Protein AF-A0A6H1WTW7-F1 (afdb_monomer)

Nearest PDB structures (foldseek):
  8t75-assembly1_B  TM=7.611E-01  e=1.554E-01  Homo sapiens
  8dgs-assembly1_A  TM=6.686E-01  e=1.355E-01  Homo sapiens
  7jhp-assembly1_C  TM=7.718E-01  e=4.331E-01  Homo sapiens
  7mfd-assembly1_A  TM=7.334E-01  e=3.778E-01  Homo sapiens
  7dg2-assembly1_A  TM=7.012E-01  e=8.011E-01  Xenopus laevis

Foldseek 3Di:
DPPCPVPPQWAFAAQPVVRDTDRTWGADPPPRHTHHPVCCVVVVVQQDPPSPDGHDNVPPPVVPD

Organism: NCBI:txid2047767

Mean predicted aligned error: 9.09 Å

Solvent-accessible surface area (backbone atoms only — not comparable to full-atom values): 4115 Å² total; per-residue (Å²): 131,87,79,78,70,80,72,66,62,59,41,63,40,59,13,71,79,82,65,48,76,34,76,52,17,41,49,41,89,85,83,60,52,30,39,28,61,66,58,48,67,75,44,30,80,68,32,19,91,73,84,77,51,84,42,55,70,93,68,67,62,74,89,76,116

Sequence (65 aa):
MPNLKRAKKYASGRCEFCGEERPLVWRCRRCGFTVCQVCLSRDQKYFSCNAITWVCPNCLNWETL

InterPro domains:
  IPR011011 Zinc finger, FYVE/PHD-type [SSF57903] (8-60)

Radius of gyration: 12.53 Å; Cα contacts (8 Å, |Δi|>4): 84; chains: 1; bounding box: 37×22×30 Å

pLDDT: mean 72.85, std 13.21, range [44.91, 89.19]

Secondary structure (DSSP, 8-state):
--------SEEEEE-TTT--EEEEEEE-TTT--EEEHHHHHHTHHHHBSSSSSB--GGG--GGG-

Structure (mmCIF, N/CA/C/O backbone):
data_AF-A0A6H1WTW7-F1
#
_entry.id   AF-A0A6H1WTW7-F1
#
loop_
_atom_site.group_PDB
_atom_site.id
_atom_site.type_symbol
_atom_site.label_atom_id
_atom_site.label_alt_id
_atom_site.label_comp_id
_atom_site.label_asym_id
_atom_site.label_entity_id
_atom_site.label_seq_id
_atom_site.pdbx_PDB_ins_code
_atom_site.Cartn_x
_atom_site.Cartn_y
_atom_site.Cartn_z
_atom_site.occupancy
_atom_site.B_iso_or_equiv
_atom_site.auth_seq_id
_atom_site.auth_comp_id
_atom_site.auth_asym_id
_atom_site.auth_atom_id
_atom_site.pdbx_PDB_model_num
ATOM 1 N N . MET A 1 1 ? -26.673 -7.441 -10.134 1.00 44.91 1 MET A N 1
ATOM 2 C CA . MET A 1 1 ? -25.748 -6.323 -10.429 1.00 44.91 1 MET A CA 1
ATOM 3 C C . MET A 1 1 ? -24.859 -6.114 -9.211 1.00 44.91 1 MET A C 1
ATOM 5 O O . MET A 1 1 ? -25.407 -5.782 -8.164 1.00 44.91 1 MET A O 1
ATOM 9 N N . PRO A 1 2 ? -23.545 -6.402 -9.249 1.00 51.38 2 PRO A N 1
ATOM 10 C CA . PRO A 1 2 ? -22.723 -6.236 -8.060 1.00 51.38 2 PRO A CA 1
ATOM 11 C C . PRO A 1 2 ? -22.564 -4.738 -7.787 1.00 51.38 2 PRO A C 1
ATOM 13 O O . PRO A 1 2 ? -21.995 -3.996 -8.583 1.00 51.38 2 PRO A O 1
ATOM 16 N N . ASN A 1 3 ? -23.125 -4.298 -6.661 1.00 49.28 3 ASN A N 1
ATOM 17 C CA . ASN A 1 3 ? -22.958 -2.965 -6.101 1.00 49.28 3 ASN A CA 1
ATOM 18 C C . ASN A 1 3 ? -21.461 -2.692 -5.887 1.00 49.28 3 ASN A C 1
ATOM 20 O O . ASN A 1 3 ? -20.911 -3.054 -4.844 1.00 49.28 3 ASN A O 1
ATOM 24 N N . LEU A 1 4 ? -20.790 -2.046 -6.849 1.00 59.09 4 LEU A N 1
ATOM 25 C CA . LEU A 1 4 ? -19.450 -1.494 -6.649 1.00 59.09 4 LEU A CA 1
ATOM 26 C C . LEU A 1 4 ? -19.557 -0.301 -5.689 1.00 59.09 4 LEU A C 1
ATOM 28 O O . LEU A 1 4 ? -19.459 0.863 -6.076 1.00 59.09 4 LEU A O 1
ATOM 32 N N . LYS A 1 5 ? -19.730 -0.589 -4.395 1.00 55.47 5 LYS A N 1
ATOM 33 C CA . LYS A 1 5 ? -19.372 0.358 -3.343 1.00 55.47 5 LYS A CA 1
ATOM 34 C C . LYS A 1 5 ? -17.915 0.720 -3.613 1.00 55.47 5 LYS A C 1
ATOM 36 O O . LYS A 1 5 ? -17.047 -0.149 -3.554 1.00 55.47 5 LYS A O 1
ATOM 41 N N . ARG A 1 6 ? -17.646 1.976 -3.988 1.00 55.03 6 ARG A N 1
ATOM 42 C CA . ARG A 1 6 ? -16.289 2.520 -4.147 1.00 55.03 6 ARG A CA 1
ATOM 43 C C . ARG A 1 6 ? -15.554 2.298 -2.823 1.00 55.03 6 ARG A C 1
ATOM 45 O O . ARG A 1 6 ? -15.635 3.126 -1.923 1.00 55.03 6 ARG A O 1
ATOM 52 N N . ALA A 1 7 ? -14.867 1.166 -2.680 1.00 57.34 7 ALA A N 1
ATOM 53 C CA . ALA A 1 7 ? -14.037 0.898 -1.519 1.00 57.34 7 ALA A CA 1
ATOM 54 C C . ALA A 1 7 ? -12.981 2.004 -1.483 1.00 57.34 7 ALA A C 1
ATOM 56 O O . ALA A 1 7 ? -12.185 2.124 -2.424 1.00 57.34 7 ALA A O 1
ATOM 57 N N . LYS A 1 8 ? -13.039 2.883 -0.475 1.00 56.75 8 LYS A N 1
ATOM 58 C CA . LYS A 1 8 ? -12.070 3.973 -0.327 1.00 56.75 8 LYS A CA 1
ATOM 59 C C . LYS A 1 8 ? -10.671 3.355 -0.415 1.00 56.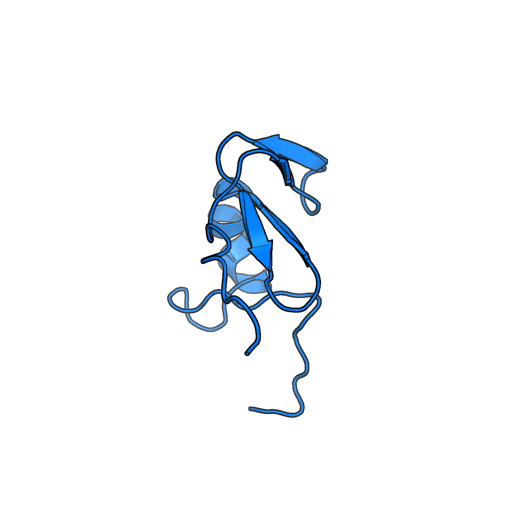75 8 LYS A C 1
ATOM 61 O O . LYS A 1 8 ? -10.380 2.391 0.284 1.00 56.75 8 LYS A O 1
ATOM 66 N N . LYS A 1 9 ? -9.834 3.866 -1.329 1.00 59.34 9 LYS A N 1
ATOM 67 C CA . LYS A 1 9 ? -8.438 3.405 -1.487 1.00 59.34 9 LYS A CA 1
ATOM 68 C C . LYS A 1 9 ? -7.621 3.619 -0.203 1.00 59.34 9 LYS A C 1
ATOM 70 O O . LYS A 1 9 ? -6.635 2.922 0.002 1.00 59.34 9 LYS A O 1
ATOM 75 N N . TYR A 1 10 ? -8.084 4.541 0.639 1.00 66.00 10 TYR A N 1
ATOM 76 C CA . TYR A 1 10 ? -7.476 4.941 1.895 1.00 66.00 10 TYR A CA 1
ATOM 77 C C . TYR A 1 10 ? -8.484 4.766 3.025 1.00 66.00 10 TYR A C 1
ATOM 79 O O . TYR A 1 10 ? -9.620 5.243 2.928 1.00 66.00 10 TYR A O 1
ATOM 87 N N . ALA A 1 11 ? -8.065 4.095 4.086 1.00 72.12 11 ALA A N 1
ATOM 88 C CA . ALA A 1 11 ? -8.812 3.981 5.330 1.00 72.12 11 ALA A CA 1
ATOM 89 C C . ALA A 1 11 ? -7.864 4.236 6.503 1.00 72.12 11 ALA A C 1
ATOM 91 O O . ALA A 1 11 ? -6.651 4.123 6.345 1.00 72.12 11 ALA A O 1
ATOM 92 N N . SER 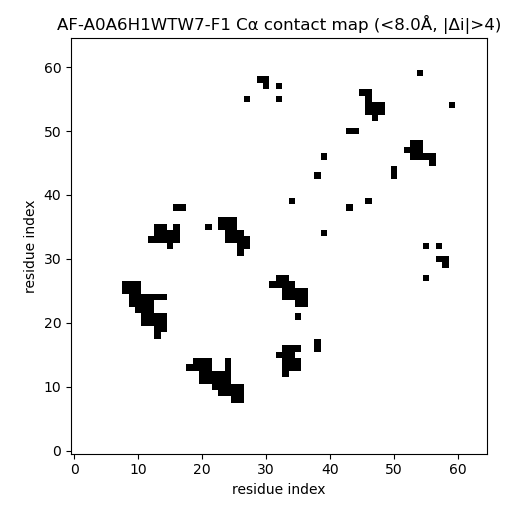A 1 12 ? -8.408 4.563 7.669 1.00 81.56 12 SER A N 1
ATOM 93 C CA . SER A 1 12 ? -7.676 4.400 8.919 1.00 81.56 12 SER A CA 1
ATOM 94 C C . SER A 1 12 ? -7.614 2.913 9.255 1.00 81.56 12 SER A C 1
ATOM 96 O O . SER A 1 12 ? -8.578 2.176 9.037 1.00 81.56 12 SER A O 1
ATOM 98 N N . GLY A 1 13 ? -6.466 2.449 9.732 1.00 85.44 13 GLY A N 1
ATOM 99 C CA . GLY A 1 13 ? -6.296 1.045 10.071 1.00 85.44 13 GLY A CA 1
ATOM 100 C C . GLY A 1 13 ? -4.864 0.679 10.410 1.00 85.44 13 GLY A C 1
ATOM 101 O O . GLY A 1 13 ? -3.951 1.506 10.379 1.00 85.44 13 GLY A O 1
ATOM 102 N N . ARG A 1 14 ? -4.675 -0.596 10.729 1.00 88.38 14 ARG A N 1
ATOM 103 C CA . ARG A 1 14 ? -3.368 -1.164 11.039 1.00 88.38 14 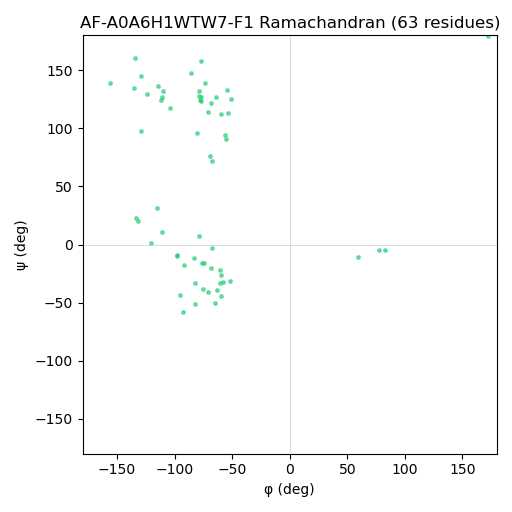ARG A CA 1
ATOM 104 C C . ARG A 1 14 ? -2.586 -1.440 9.759 1.00 88.38 14 ARG A C 1
ATOM 106 O O . ARG A 1 14 ? -3.121 -2.013 8.814 1.00 88.38 14 ARG A O 1
ATOM 113 N N . CYS A 1 15 ? -1.328 -1.024 9.722 1.00 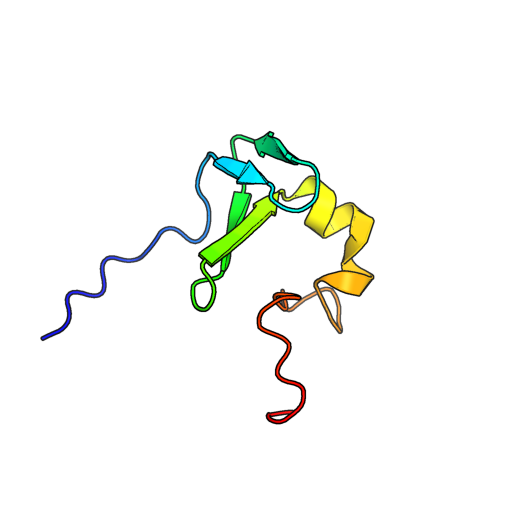88.44 15 CYS A N 1
ATOM 114 C CA . CYS A 1 15 ? -0.373 -1.412 8.694 1.00 88.44 15 CYS A CA 1
ATOM 115 C C . CYS A 1 15 ? 0.105 -2.837 8.982 1.00 88.44 15 CYS A C 1
ATOM 117 O O . CYS A 1 15 ? 0.643 -3.086 10.056 1.00 88.44 15 CYS A O 1
ATOM 119 N N . GLU A 1 16 ? -0.042 -3.762 8.039 1.00 86.19 16 GLU A N 1
ATOM 120 C CA . GLU A 1 16 ? 0.472 -5.129 8.196 1.00 86.19 16 GLU A CA 1
ATOM 121 C C . GLU A 1 16 ? 1.996 -5.208 8.051 1.00 86.19 16 GLU A C 1
ATOM 123 O O . GLU A 1 16 ? 2.601 -6.180 8.485 1.00 86.19 16 GLU A O 1
ATOM 128 N N . PHE A 1 17 ? 2.635 -4.175 7.491 1.00 83.69 17 PHE A N 1
ATOM 129 C CA . PHE A 1 17 ? 4.090 -4.140 7.332 1.00 83.69 17 PHE A CA 1
ATOM 130 C C . PHE A 1 17 ? 4.828 -3.694 8.602 1.00 83.69 17 PHE A C 1
ATOM 132 O O . PHE A 1 17 ? 5.750 -4.368 9.044 1.00 83.69 17 PHE A O 1
ATOM 139 N N . CYS A 1 18 ? 4.434 -2.565 9.205 1.00 87.31 18 CYS A N 1
ATOM 140 C CA . CYS A 1 18 ? 5.054 -2.078 10.447 1.00 87.31 18 CYS A CA 1
ATOM 141 C C . CYS A 1 18 ? 4.271 -2.437 11.714 1.00 87.31 18 CYS A C 1
ATOM 143 O O . CYS A 1 18 ? 4.760 -2.212 12.815 1.00 87.31 18 CYS A O 1
ATOM 145 N N . GLY A 1 19 ? 3.047 -2.948 11.580 1.00 88.56 19 GLY A N 1
ATOM 146 C CA . GLY A 1 19 ? 2.184 -3.297 12.705 1.00 88.56 19 GLY A CA 1
ATOM 147 C C . GLY A 1 19 ? 1.485 -2.114 13.382 1.00 88.56 19 GLY A C 1
ATOM 148 O O . GLY A 1 19 ? 0.658 -2.360 14.258 1.00 88.56 19 GLY A O 1
ATOM 149 N N . GLU A 1 20 ? 1.766 -0.866 12.993 1.00 88.88 20 GLU A N 1
ATOM 150 C CA . GLU A 1 20 ? 1.192 0.332 13.622 1.00 88.88 20 GLU A CA 1
ATOM 151 C C . GLU A 1 20 ? -0.171 0.725 13.045 1.00 88.88 20 GLU A C 1
ATOM 153 O O . GLU A 1 20 ? -0.422 0.609 11.841 1.00 88.88 20 GLU A O 1
ATOM 158 N N . GLU A 1 21 ? -1.029 1.284 13.895 1.00 89.19 21 GLU A N 1
ATOM 159 C CA . GLU A 1 21 ? -2.269 1.929 13.472 1.00 89.19 21 GLU A CA 1
ATOM 160 C C . GLU A 1 21 ? -1.994 3.323 12.919 1.00 89.19 21 GLU A C 1
ATOM 162 O O . GLU A 1 21 ? -1.375 4.173 13.560 1.00 89.19 21 GLU A O 1
ATOM 167 N N . ARG A 1 22 ? -2.445 3.565 11.688 1.00 88.25 22 A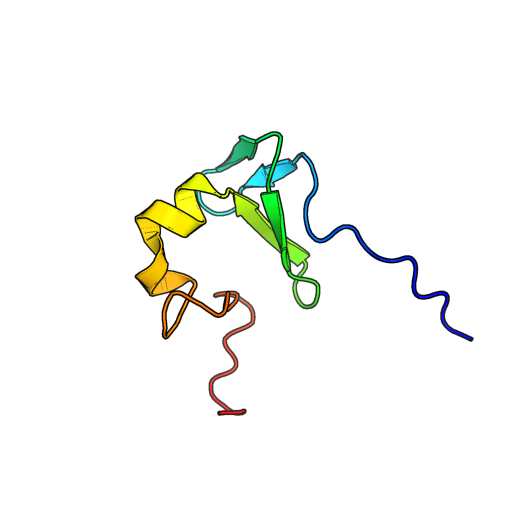RG A N 1
ATOM 168 C CA . ARG A 1 22 ? -2.260 4.837 10.998 1.00 88.25 22 ARG A CA 1
ATOM 169 C C . ARG A 1 22 ? -3.600 5.337 10.455 1.00 88.25 22 ARG A C 1
ATOM 171 O O . ARG A 1 22 ? -4.419 4.542 9.992 1.00 88.25 22 ARG A O 1
ATOM 178 N N . PRO A 1 23 ? -3.825 6.662 10.450 1.00 83.44 23 PRO A N 1
ATOM 179 C CA . PRO A 1 23 ? -5.063 7.244 9.932 1.00 83.44 23 PRO A CA 1
ATOM 180 C C . PRO A 1 23 ? -5.190 7.093 8.409 1.00 83.44 23 PRO A C 1
ATOM 182 O O . PRO A 1 23 ? -6.291 7.169 7.871 1.00 83.44 23 PRO A O 1
ATOM 185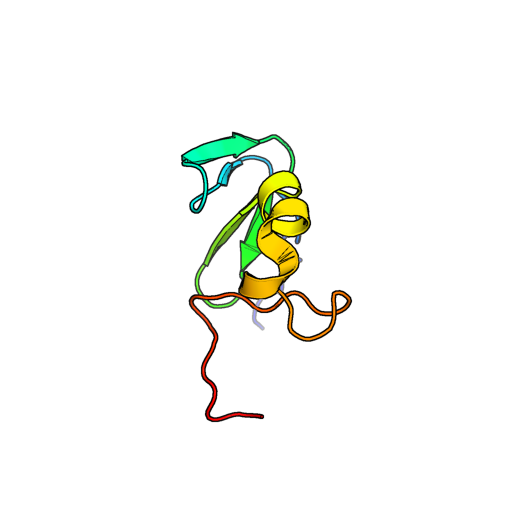 N N . LEU A 1 24 ? -4.066 6.865 7.720 1.00 83.00 24 LEU A N 1
ATOM 186 C CA . LEU A 1 24 ? -3.990 6.658 6.279 1.00 83.00 24 LEU A CA 1
ATOM 187 C C . LEU A 1 24 ? -3.196 5.384 5.971 1.00 83.00 24 LEU A C 1
ATOM 189 O O . LEU A 1 24 ? -1.961 5.387 5.923 1.00 83.00 24 LEU A O 1
ATOM 193 N N . VAL A 1 25 ? -3.928 4.298 5.735 1.00 87.00 25 VAL A N 1
ATOM 194 C CA . VAL A 1 25 ? -3.413 3.052 5.170 1.00 87.00 25 VAL A CA 1
ATOM 195 C C . VAL A 1 25 ? -4.013 2.791 3.794 1.00 87.00 25 VAL A C 1
ATOM 197 O O . VAL A 1 25 ? -5.210 2.963 3.551 1.00 87.00 25 VAL A O 1
ATOM 200 N N . TRP A 1 26 ? -3.149 2.370 2.883 1.00 82.69 26 TRP A N 1
ATOM 201 C CA . TRP A 1 26 ? -3.497 1.831 1.583 1.00 82.69 26 TRP A CA 1
ATOM 202 C C . TRP A 1 26 ? -3.932 0.391 1.736 1.00 82.69 26 TRP A C 1
ATOM 204 O O . TRP A 1 26 ? -3.196 -0.410 2.304 1.00 82.69 26 TRP A O 1
ATOM 214 N N . ARG A 1 27 ? -5.101 0.054 1.195 1.00 83.81 27 ARG A N 1
ATOM 215 C CA . ARG A 1 27 ? -5.619 -1.314 1.219 1.00 83.81 27 ARG A CA 1
ATOM 216 C C . ARG A 1 27 ? -5.621 -1.932 -0.173 1.00 83.81 27 ARG A C 1
ATOM 218 O O . ARG A 1 27 ? -6.229 -1.391 -1.102 1.00 83.81 27 ARG A O 1
ATOM 225 N N . CYS A 1 28 ? -5.010 -3.105 -0.308 1.00 80.31 28 CYS A N 1
ATOM 226 C CA . CYS A 1 28 ? -5.090 -3.910 -1.512 1.00 80.31 28 CYS A CA 1
ATOM 227 C C . CYS A 1 28 ? -6.528 -4.350 -1.742 1.00 80.31 28 CYS A C 1
ATOM 229 O O . CYS A 1 28 ? -7.138 -4.981 -0.882 1.00 80.31 28 CYS A O 1
ATOM 231 N N . ARG A 1 29 ? -7.063 -4.086 -2.932 1.00 76.75 29 ARG A N 1
ATOM 232 C CA . ARG A 1 29 ? -8.409 -4.553 -3.285 1.00 76.75 29 ARG A CA 1
ATOM 233 C C . ARG A 1 29 ? -8.470 -6.040 -3.636 1.00 76.75 29 ARG A C 1
ATOM 235 O O . ARG A 1 29 ? -9.568 -6.575 -3.685 1.00 76.75 29 ARG A O 1
ATOM 242 N N . ARG A 1 30 ? -7.325 -6.682 -3.902 1.00 74.44 30 ARG A N 1
ATOM 243 C CA . ARG A 1 30 ? -7.250 -8.103 -4.282 1.00 74.44 30 ARG A CA 1
ATOM 244 C C . ARG A 1 30 ? -7.042 -9.014 -3.074 1.00 74.44 30 ARG A C 1
ATOM 246 O O . ARG A 1 30 ? -7.887 -9.856 -2.820 1.00 74.44 30 ARG A O 1
ATOM 253 N N . CYS A 1 31 ? -5.973 -8.814 -2.306 1.00 79.19 31 CYS A N 1
ATOM 254 C CA . CYS A 1 31 ? -5.675 -9.646 -1.131 1.00 79.19 31 CYS A CA 1
ATOM 255 C C . CYS A 1 31 ? -6.116 -9.035 0.207 1.00 79.19 31 CYS A C 1
ATOM 257 O O . CYS A 1 31 ? -6.032 -9.694 1.233 1.00 79.19 31 CYS A O 1
ATOM 259 N N . GLY A 1 32 ? -6.549 -7.770 0.228 1.00 79.94 32 GLY A N 1
ATOM 260 C CA . GLY A 1 32 ? -6.909 -7.078 1.467 1.00 79.94 32 GLY A CA 1
ATOM 261 C C . GLY A 1 32 ? -5.739 -6.466 2.242 1.00 79.94 32 GLY A C 1
ATOM 262 O O . GLY A 1 32 ? -6.026 -5.743 3.191 1.00 79.94 32 GLY A O 1
ATOM 263 N N . PHE A 1 33 ? -4.489 -6.682 1.807 1.00 84.06 33 PHE A N 1
ATOM 264 C CA . PHE A 1 33 ? -3.272 -6.224 2.490 1.00 84.06 33 PHE A CA 1
ATOM 265 C C . PHE A 1 33 ? -3.264 -4.722 2.769 1.00 84.06 33 PHE A C 1
ATOM 267 O O . PHE A 1 33 ? -3.538 -3.937 1.854 1.00 84.06 33 PHE A O 1
ATOM 274 N N . THR A 1 34 ? -2.907 -4.309 3.984 1.00 87.00 34 THR A N 1
ATOM 275 C CA . THR A 1 34 ? -2.830 -2.889 4.359 1.00 87.00 34 THR A CA 1
ATOM 276 C C . THR A 1 34 ? -1.401 -2.398 4.587 1.00 87.00 34 THR A C 1
ATOM 278 O O . THR A 1 34 ? -0.625 -2.989 5.332 1.00 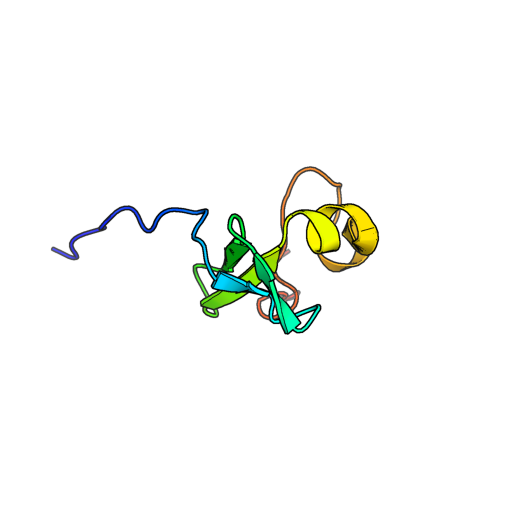87.00 34 THR A O 1
ATOM 281 N N . VAL A 1 35 ? -1.048 -1.251 3.997 1.00 87.00 35 VAL A N 1
ATOM 282 C CA . VAL A 1 35 ? 0.264 -0.606 4.176 1.00 87.00 35 VAL A CA 1
ATOM 283 C C . VAL A 1 35 ? 0.115 0.894 4.398 1.00 87.00 35 VAL A C 1
ATOM 285 O O . VAL A 1 35 ? -0.654 1.562 3.713 1.00 87.00 35 VAL A O 1
ATOM 288 N N . CYS A 1 36 ? 0.828 1.460 5.368 1.00 88.81 36 CYS A N 1
ATOM 289 C CA . CYS A 1 36 ? 0.786 2.900 5.608 1.00 88.81 36 CYS A CA 1
ATOM 290 C C . CYS A 1 36 ? 1.631 3.671 4.585 1.00 88.81 36 CYS A C 1
ATOM 292 O O . CYS A 1 36 ? 2.571 3.137 3.995 1.00 88.81 36 CYS A O 1
ATOM 294 N N . GLN A 1 37 ? 1.322 4.958 4.404 1.00 83.44 37 GLN A N 1
ATOM 295 C CA . GLN A 1 37 ? 2.076 5.832 3.498 1.00 83.44 37 GLN A CA 1
ATOM 296 C C . GLN A 1 37 ? 3.567 5.921 3.866 1.00 83.44 37 GLN A C 1
ATOM 298 O O . GLN A 1 37 ? 4.404 6.022 2.981 1.00 83.44 37 GLN A O 1
ATOM 303 N N . VAL A 1 38 ? 3.910 5.837 5.156 1.00 86.31 38 VAL A N 1
ATOM 304 C CA . VAL A 1 38 ? 5.305 5.891 5.625 1.00 86.31 38 VAL A CA 1
ATOM 305 C C . VAL A 1 38 ? 6.096 4.682 5.132 1.00 86.31 38 VAL A C 1
ATOM 307 O O . VAL A 1 38 ? 7.154 4.855 4.536 1.00 86.31 38 VAL A O 1
ATOM 310 N N . CYS A 1 39 ? 5.573 3.468 5.330 1.00 86.00 39 CYS A N 1
ATOM 311 C CA . CYS A 1 39 ? 6.198 2.246 4.821 1.00 86.00 39 CYS A CA 1
ATOM 312 C C . CYS A 1 39 ? 6.234 2.244 3.297 1.00 86.00 39 CYS A C 1
ATOM 314 O O . CYS A 1 39 ? 7.243 1.884 2.709 1.00 86.00 39 CYS A O 1
ATOM 316 N N . LEU A 1 40 ? 5.169 2.725 2.655 1.00 80.88 40 LEU A N 1
ATOM 317 C CA . LEU A 1 40 ? 5.139 2.845 1.207 1.00 80.88 40 LEU A CA 1
ATOM 318 C C . LEU A 1 40 ? 6.255 3.762 0.676 1.00 80.88 40 LEU A C 1
ATOM 320 O O . LEU A 1 40 ? 6.914 3.401 -0.291 1.00 80.88 40 LEU A O 1
ATOM 324 N N . SER A 1 41 ? 6.487 4.916 1.308 1.00 82.44 41 SER A N 1
ATOM 325 C CA . SER A 1 41 ? 7.531 5.865 0.898 1.00 82.44 41 SER A CA 1
ATOM 326 C C . SER A 1 41 ? 8.943 5.413 1.281 1.00 82.44 41 SER A C 1
ATOM 328 O O . SER A 1 41 ? 9.874 5.617 0.511 1.00 82.44 41 SER A O 1
ATOM 330 N N . ARG A 1 42 ? 9.121 4.803 2.461 1.00 82.69 42 ARG A N 1
ATOM 331 C CA . ARG A 1 42 ? 10.429 4.342 2.961 1.00 82.69 42 ARG A CA 1
ATOM 332 C C . ARG A 1 42 ? 10.944 3.131 2.188 1.00 82.69 42 ARG A C 1
ATOM 334 O O . ARG A 1 42 ? 12.126 3.044 1.875 1.00 82.69 42 ARG A O 1
ATOM 341 N N . ASP A 1 43 ? 10.040 2.209 1.889 1.00 76.94 43 ASP A N 1
ATOM 342 C CA . ASP A 1 43 ? 10.329 0.884 1.355 1.00 76.94 43 ASP A CA 1
ATOM 343 C C . ASP A 1 43 ? 9.758 0.728 -0.061 1.00 76.94 43 ASP A C 1
ATOM 345 O O . ASP A 1 43 ? 9.398 -0.363 -0.495 1.00 76.94 43 ASP A O 1
ATOM 349 N N . GLN A 1 44 ? 9.706 1.835 -0.813 1.00 72.19 44 GLN A N 1
ATOM 350 C CA . GLN A 1 44 ? 9.089 1.932 -2.140 1.00 72.19 44 GLN A CA 1
ATOM 351 C C . GLN A 1 44 ? 9.580 0.853 -3.118 1.00 72.19 44 GLN A C 1
ATOM 353 O O . GLN A 1 44 ? 8.803 0.381 -3.945 1.00 72.19 44 GLN A O 1
ATOM 358 N N . LYS A 1 45 ? 10.834 0.406 -2.977 1.00 73.25 45 LYS A N 1
ATOM 359 C CA . LYS A 1 45 ? 11.442 -0.691 -3.751 1.00 73.25 45 LYS A CA 1
ATOM 360 C C . LYS A 1 45 ? 10.730 -2.043 -3.607 1.00 73.25 45 LYS A C 1
ATOM 362 O O . LYS A 1 45 ? 10.809 -2.867 -4.506 1.00 73.25 45 LYS A O 1
ATOM 367 N N . TYR A 1 46 ? 10.041 -2.278 -2.490 1.00 68.94 46 TYR A N 1
ATOM 368 C CA . TYR A 1 46 ? 9.276 -3.505 -2.243 1.00 68.94 46 TYR A CA 1
ATOM 369 C C . TYR A 1 46 ? 7.813 -3.391 -2.688 1.00 68.94 46 TYR A C 1
ATOM 371 O O . TYR A 1 46 ? 7.127 -4.398 -2.836 1.00 68.94 46 TYR A O 1
ATOM 379 N N . PHE A 1 47 ? 7.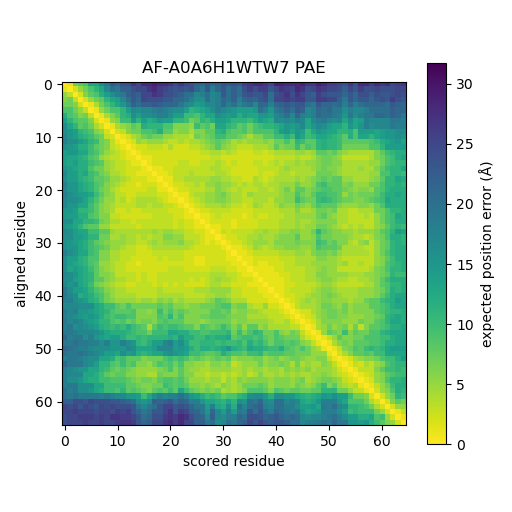329 -2.164 -2.889 1.00 71.12 47 PHE A N 1
ATOM 380 C CA . PHE A 1 47 ? 5.918 -1.863 -3.142 1.00 71.12 47 PHE A CA 1
ATOM 381 C C . PHE A 1 47 ? 5.676 -1.163 -4.481 1.00 71.12 47 PHE A C 1
ATOM 383 O O . PHE A 1 47 ? 4.548 -0.777 -4.772 1.00 71.12 47 PHE A O 1
ATOM 390 N N . SER A 1 48 ? 6.709 -0.923 -5.283 1.00 65.56 48 SER A N 1
ATOM 391 C CA . SER A 1 48 ? 6.598 -0.266 -6.581 1.00 65.56 48 SER A CA 1
ATOM 392 C C . SER A 1 48 ? 7.774 -0.657 -7.470 1.00 65.56 48 SER A C 1
ATOM 394 O O . SER A 1 48 ? 8.910 -0.722 -7.012 1.00 65.56 48 SER A O 1
ATOM 396 N N . CYS A 1 49 ? 7.495 -0.896 -8.749 1.00 61.16 49 CYS A N 1
ATOM 397 C CA . CYS A 1 49 ? 8.534 -1.154 -9.746 1.00 61.16 49 CYS A CA 1
ATOM 398 C C . CYS A 1 49 ? 9.156 0.157 -10.267 1.00 61.16 49 CYS A C 1
ATOM 400 O O . CYS A 1 49 ? 10.350 0.207 -10.520 1.00 61.16 49 CYS A O 1
ATOM 402 N N . ASN A 1 50 ? 8.363 1.237 -10.346 1.00 61.12 50 ASN A N 1
ATOM 403 C CA . ASN A 1 50 ? 8.770 2.520 -10.939 1.00 61.12 50 ASN A CA 1
ATOM 404 C C . ASN A 1 50 ? 8.406 3.745 -10.076 1.00 61.12 50 ASN A C 1
ATOM 406 O O . ASN A 1 50 ? 8.198 4.821 -10.626 1.00 61.12 50 ASN A O 1
ATOM 410 N N . ALA A 1 51 ? 8.206 3.597 -8.758 1.00 62.22 51 ALA A N 1
ATOM 411 C CA . ALA A 1 51 ? 7.738 4.658 -7.840 1.00 62.22 51 ALA A CA 1
ATOM 412 C C . ALA A 1 51 ? 6.358 5.295 -8.155 1.00 62.22 51 ALA A C 1
ATOM 414 O O . ALA A 1 51 ? 5.800 6.001 -7.317 1.00 62.22 51 ALA A O 1
ATOM 415 N N . ILE A 1 52 ? 5.775 5.015 -9.326 1.00 65.12 52 ILE A N 1
ATOM 416 C CA . ILE A 1 52 ? 4.490 5.548 -9.805 1.00 65.12 52 ILE A CA 1
ATOM 417 C C . ILE A 1 52 ? 3.341 4.581 -9.493 1.00 65.12 52 ILE A C 1
ATOM 419 O O . ILE A 1 52 ? 2.268 4.989 -9.047 1.00 65.12 52 ILE A O 1
ATOM 423 N N . THR A 1 53 ? 3.552 3.283 -9.722 1.00 67.50 53 THR A N 1
ATOM 424 C CA . THR A 1 53 ? 2.518 2.256 -9.549 1.00 67.50 53 THR A CA 1
ATOM 425 C C . THR A 1 53 ? 2.768 1.476 -8.271 1.00 67.50 53 THR A C 1
ATOM 427 O O . THR A 1 53 ? 3.784 0.793 -8.144 1.00 67.50 53 THR A O 1
ATOM 430 N N . TRP A 1 54 ? 1.821 1.555 -7.336 1.00 74.19 54 TRP A N 1
ATOM 431 C CA . TRP A 1 54 ? 1.812 0.676 -6.175 1.00 74.19 54 TRP A CA 1
ATOM 432 C C . TRP A 1 54 ? 1.506 -0.761 -6.599 1.00 74.19 54 TRP A C 1
ATOM 434 O O . TRP A 1 54 ? 0.450 -1.042 -7.172 1.00 74.19 54 TRP A O 1
ATOM 444 N N . VAL A 1 55 ? 2.428 -1.659 -6.285 1.00 73.25 55 VAL A N 1
ATOM 445 C CA . VAL A 1 55 ? 2.340 -3.099 -6.481 1.00 73.25 55 VAL A CA 1
ATOM 446 C C . VAL A 1 55 ? 2.263 -3.743 -5.102 1.00 73.25 55 VAL A C 1
ATOM 448 O O . VAL A 1 55 ? 3.104 -3.516 -4.234 1.00 73.25 55 VAL A O 1
ATOM 451 N N . CYS A 1 56 ? 1.219 -4.534 -4.875 1.00 76.94 56 CYS A N 1
ATOM 452 C CA . CYS A 1 56 ? 1.054 -5.219 -3.602 1.00 76.94 56 CYS A CA 1
ATOM 453 C C . CYS A 1 56 ? 2.003 -6.430 -3.532 1.00 76.94 56 CYS A C 1
ATOM 455 O O . CYS A 1 56 ? 1.902 -7.285 -4.412 1.00 76.94 56 CYS A O 1
ATOM 457 N N . PRO A 1 57 ? 2.839 -6.570 -2.482 1.00 70.62 57 PRO A N 1
ATOM 458 C CA . PRO A 1 57 ? 3.785 -7.684 -2.335 1.00 70.62 57 PRO A CA 1
ATOM 459 C C . PRO A 1 57 ? 3.082 -9.037 -2.279 1.00 70.62 57 PRO A C 1
ATOM 461 O O . PRO A 1 57 ? 3.586 -10.020 -2.799 1.00 70.62 57 PRO A O 1
ATOM 464 N N . ASN A 1 58 ? 1.875 -9.076 -1.712 1.00 71.06 58 ASN A N 1
ATOM 465 C CA . ASN A 1 58 ? 1.082 -10.296 -1.615 1.00 71.06 58 ASN A CA 1
ATOM 466 C C . ASN A 1 58 ? 0.279 -10.600 -2.898 1.00 71.06 58 ASN A C 1
ATOM 468 O O . ASN A 1 58 ? -0.299 -11.670 -3.032 1.00 71.06 58 ASN A O 1
ATOM 472 N N . CYS A 1 59 ? 0.189 -9.653 -3.840 1.00 73.12 59 CYS A N 1
ATOM 473 C CA . CYS A 1 59 ? -0.447 -9.864 -5.148 1.00 73.12 59 CYS A CA 1
ATOM 474 C C . CYS A 1 59 ? 0.552 -9.855 -6.303 1.00 73.12 59 CYS A C 1
ATOM 476 O O . CYS A 1 59 ? 0.112 -9.784 -7.452 1.00 73.12 59 CYS A O 1
ATOM 478 N N . LEU A 1 60 ? 1.856 -9.885 -6.014 1.00 62.69 60 LEU A N 1
ATOM 479 C CA . LEU A 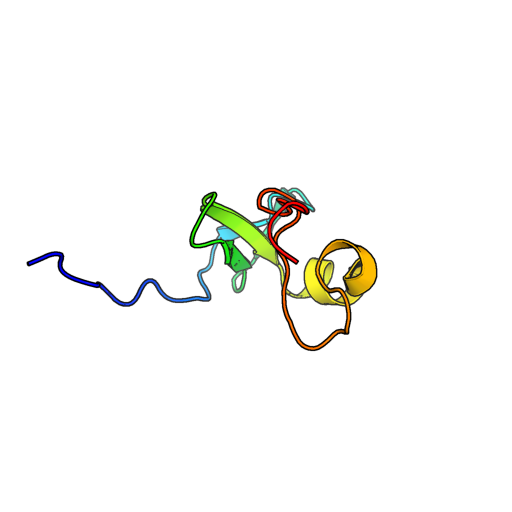1 60 ? 2.919 -10.031 -7.002 1.00 62.69 60 LEU A CA 1
ATOM 480 C C . LEU A 1 60 ? 2.844 -11.444 -7.606 1.00 62.69 60 LEU A C 1
ATOM 482 O O . LEU A 1 60 ? 3.666 -12.310 -7.335 1.00 62.69 60 LEU A O 1
ATOM 486 N N . ASN A 1 61 ? 1.819 -11.676 -8.427 1.00 49.31 61 ASN A N 1
ATOM 487 C CA . ASN A 1 61 ? 1.830 -12.737 -9.413 1.00 49.31 61 ASN A CA 1
ATOM 488 C C . ASN A 1 61 ? 2.633 -12.208 -10.601 1.00 49.31 61 ASN A C 1
ATOM 490 O O . ASN A 1 61 ? 2.126 -11.449 -11.427 1.00 49.31 61 ASN A O 1
ATOM 494 N N . TRP A 1 62 ? 3.911 -12.554 -10.632 1.00 52.34 62 TRP A N 1
ATOM 495 C CA . TRP A 1 62 ? 4.847 -12.234 -11.707 1.00 52.34 62 TRP A CA 1
ATOM 496 C C . TRP A 1 62 ? 4.509 -12.967 -13.020 1.00 52.34 62 TRP A C 1
ATOM 498 O O . TRP A 1 62 ? 5.120 -12.679 -14.036 1.00 52.34 62 TRP A O 1
ATOM 508 N N . GLU A 1 63 ? 3.485 -13.827 -13.049 1.00 48.81 63 GLU A N 1
ATOM 509 C CA . GLU A 1 63 ? 2.982 -14.488 -14.268 1.00 48.81 63 GLU A CA 1
ATOM 510 C C . GLU A 1 63 ? 2.074 -13.610 -15.157 1.00 48.81 63 GLU A C 1
ATOM 512 O O . GLU A 1 63 ? 1.454 -14.113 -16.089 1.00 48.81 63 GLU A O 1
ATOM 517 N N . THR A 1 64 ? 1.923 -12.309 -14.878 1.00 47.38 64 THR A N 1
ATOM 518 C CA . THR A 1 64 ? 1.065 -11.424 -15.703 1.00 47.38 64 THR A CA 1
ATOM 519 C C . THR A 1 64 ? 1.716 -10.105 -16.123 1.00 47.38 64 THR A C 1
ATOM 521 O O . THR A 1 64 ? 1.000 -9.168 -16.479 1.00 47.38 64 THR A O 1
ATOM 524 N N . LEU A 1 65 ? 3.051 -10.025 -16.096 1.00 48.62 65 LEU A N 1
ATOM 525 C CA . LEU A 1 65 ? 3.802 -8.978 -16.800 1.00 48.62 65 LEU A CA 1
ATOM 526 C C . LEU A 1 65 ? 4.398 -9.536 -18.090 1.00 48.62 65 LEU A C 1
ATOM 528 O O . LEU A 1 65 ? 5.011 -10.621 -18.014 1.00 48.62 65 LEU A O 1
#